Protein AF-A0A246U0H2-F1 (afdb_monomer_lite)

Secondary structure (DSSP, 8-state):
--GGGHHHHHHHHHHHHHHHTTSTT-HHHHHHHHHHHHHHHHHHHHTT------------

Radius of gyration: 12.47 Å; chains: 1; bounding box: 38×14×28 Å

Structure (mmCIF, N/CA/C/O backbone):
data_AF-A0A246U0H2-F1
#
_entry.id   AF-A0A246U0H2-F1
#
loop_
_atom_site.group_PDB
_atom_site.id
_atom_site.type_symbol
_atom_site.label_atom_id
_atom_site.label_alt_id
_atom_site.label_comp_id
_atom_site.label_asym_id
_atom_site.label_entity_id
_atom_site.label_seq_id
_atom_site.pdbx_PDB_ins_code
_atom_site.Cartn_x
_atom_site.Cartn_y
_atom_site.Cartn_z
_atom_site.occupancy
_atom_site.B_iso_or_equiv
_atom_site.auth_seq_id
_atom_site.auth_comp_id
_atom_site.auth_asym_id
_atom_site.auth_atom_id
_atom_site.pdbx_PDB_model_num
ATOM 1 N N . MET A 1 1 ? -16.837 2.531 -0.159 1.00 60.62 1 MET A N 1
ATOM 2 C CA . MET A 1 1 ? -16.619 1.080 -0.398 1.00 60.62 1 MET A CA 1
ATOM 3 C C . MET A 1 1 ? -17.335 0.281 0.679 1.00 60.62 1 MET A C 1
ATOM 5 O O . MET A 1 1 ? -17.592 0.841 1.734 1.00 60.62 1 MET A O 1
ATOM 9 N N . SER A 1 2 ? -17.680 -0.993 0.454 1.00 71.38 2 SER A N 1
ATOM 10 C CA . SER A 1 2 ? -18.087 -1.831 1.592 1.00 71.38 2 SER A CA 1
ATOM 11 C C . SER A 1 2 ? -16.865 -2.070 2.479 1.00 71.38 2 SER A C 1
ATOM 13 O O . SER A 1 2 ? -15.784 -2.321 1.949 1.00 71.38 2 SER A O 1
ATOM 15 N N . ALA A 1 3 ? -17.037 -2.019 3.801 1.00 68.88 3 ALA A N 1
ATOM 16 C CA . ALA A 1 3 ? -15.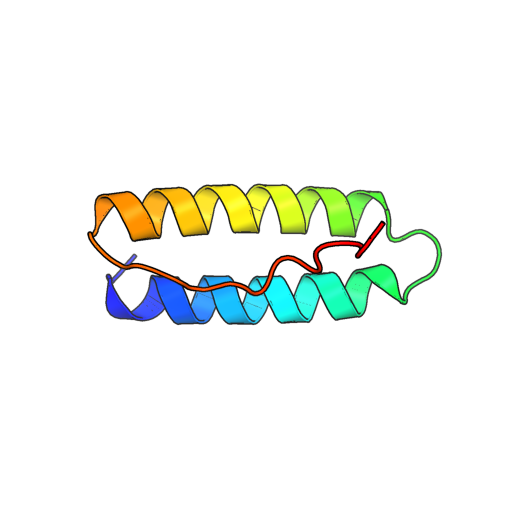970 -2.237 4.784 1.00 68.88 3 ALA A CA 1
ATOM 17 C C . ALA A 1 3 ? -15.145 -3.512 4.496 1.00 68.88 3 ALA A C 1
ATOM 19 O O . ALA A 1 3 ? -13.927 -3.527 4.608 1.00 68.88 3 ALA A O 1
ATOM 20 N N . THR A 1 4 ? -15.800 -4.559 3.987 1.00 74.56 4 THR A N 1
ATOM 21 C CA . THR A 1 4 ? -15.187 -5.838 3.590 1.00 74.56 4 THR A CA 1
ATOM 22 C C . THR A 1 4 ? -14.229 -5.773 2.397 1.00 74.56 4 THR A C 1
ATOM 24 O O . THR A 1 4 ? -13.416 -6.676 2.231 1.00 74.56 4 THR A O 1
ATOM 27 N N . LYS A 1 5 ? -14.312 -4.739 1.553 1.00 88.00 5 LYS A N 1
ATOM 28 C CA . LYS A 1 5 ? -13.469 -4.590 0.354 1.00 88.00 5 LYS A CA 1
ATOM 29 C C . LYS A 1 5 ? -12.209 -3.770 0.607 1.00 88.00 5 LYS A C 1
ATOM 31 O O . LYS A 1 5 ? -11.299 -3.822 -0.211 1.00 88.00 5 LYS A O 1
ATOM 36 N N . ILE A 1 6 ? -12.155 -3.010 1.703 1.00 90.44 6 ILE A N 1
ATOM 37 C CA . ILE A 1 6 ? -11.013 -2.138 2.005 1.00 90.44 6 ILE A CA 1
ATOM 38 C C . ILE A 1 6 ? -9.735 -2.963 2.250 1.00 90.44 6 ILE A C 1
ATOM 40 O O . ILE A 1 6 ? -8.744 -2.686 1.580 1.00 90.44 6 ILE A O 1
ATOM 44 N N . PRO A 1 7 ? -9.743 -4.039 3.066 1.00 91.19 7 PRO A N 1
ATOM 45 C CA . PRO A 1 7 ? -8.547 -4.871 3.242 1.00 91.19 7 PRO A CA 1
ATOM 46 C C . PRO A 1 7 ? -8.084 -5.548 1.948 1.00 91.19 7 PRO A C 1
ATOM 48 O O . PRO A 1 7 ? -6.891 -5.667 1.697 1.00 91.19 7 PRO A O 1
ATOM 51 N N . GLN A 1 8 ? -9.030 -5.967 1.103 1.00 92.12 8 GLN A N 1
ATOM 52 C CA . GLN A 1 8 ? -8.727 -6.594 -0.187 1.00 92.12 8 GLN A CA 1
ATOM 53 C C . GLN A 1 8 ? -8.061 -5.610 -1.150 1.00 92.12 8 GLN A C 1
ATOM 55 O O . GLN A 1 8 ? -7.142 -5.989 -1.870 1.00 92.12 8 GLN A O 1
ATOM 60 N N . LEU A 1 9 ? -8.519 -4.354 -1.153 1.00 94.19 9 LEU A N 1
ATOM 61 C CA . LEU A 1 9 ? -7.898 -3.289 -1.932 1.00 94.19 9 LEU A CA 1
ATOM 62 C C . LEU A 1 9 ? -6.476 -3.016 -1.443 1.00 94.19 9 LEU A C 1
ATOM 64 O O . LEU A 1 9 ? -5.566 -2.976 -2.261 1.00 94.19 9 LEU A O 1
ATOM 68 N N . ILE A 1 10 ? -6.288 -2.875 -0.129 1.00 94.56 10 ILE A N 1
ATOM 69 C CA . ILE A 1 10 ? -4.969 -2.635 0.463 1.00 94.56 10 ILE A CA 1
ATOM 70 C C . ILE A 1 10 ? -4.000 -3.757 0.082 1.00 94.56 10 ILE A C 1
ATOM 72 O O . ILE A 1 10 ? -2.940 -3.476 -0.462 1.00 94.56 10 ILE A O 1
ATOM 76 N N . PHE A 1 11 ? -4.399 -5.020 0.254 1.00 93.56 11 PHE A N 1
ATOM 77 C CA . PHE A 1 11 ? -3.580 -6.165 -0.149 1.00 93.56 11 PHE A CA 1
ATOM 78 C C . PHE A 1 11 ? -3.222 -6.132 -1.642 1.00 93.56 11 PHE A C 1
ATOM 80 O O . PHE A 1 11 ? -2.067 -6.326 -2.014 1.00 93.56 11 PHE A O 1
ATOM 87 N N . ALA A 1 12 ? -4.201 -5.862 -2.510 1.00 95.62 12 ALA A N 1
ATOM 88 C CA . ALA A 1 12 ? -3.963 -5.792 -3.948 1.00 95.62 12 ALA A CA 1
ATOM 89 C C . ALA A 1 12 ? -2.985 -4.667 -4.323 1.00 95.62 12 ALA A C 1
ATOM 91 O O . ALA A 1 12 ? -2.148 -4.859 -5.202 1.00 95.62 12 ALA A O 1
ATOM 92 N N . LEU A 1 13 ? -3.072 -3.515 -3.654 1.00 96.19 13 LEU A N 1
ATOM 93 C CA . LEU A 1 13 ? -2.154 -2.399 -3.858 1.00 96.19 13 LEU A CA 1
ATOM 94 C C . LEU A 1 13 ? -0.745 -2.712 -3.337 1.00 96.19 13 LEU A C 1
ATOM 96 O O . LEU A 1 13 ? 0.218 -2.381 -4.019 1.00 96.19 13 LEU A O 1
ATOM 100 N N . SER A 1 14 ? -0.607 -3.401 -2.199 1.00 94.94 14 SER A N 1
ATOM 101 C CA . SER A 1 14 ? 0.698 -3.847 -1.687 1.00 94.94 14 SER A CA 1
ATOM 102 C C . SER A 1 14 ? 1.404 -4.761 -2.691 1.00 94.94 14 SER A C 1
ATOM 104 O O . SER A 1 14 ? 2.545 -4.502 -3.060 1.00 94.94 14 SER A O 1
ATOM 106 N N . VAL A 1 15 ? 0.692 -5.757 -3.231 1.00 95.81 15 VAL A N 1
ATOM 107 C CA . VAL A 1 15 ? 1.232 -6.642 -4.277 1.00 95.81 15 VAL A CA 1
ATOM 108 C C . VAL A 1 15 ? 1.577 -5.857 -5.547 1.00 95.81 15 VAL A C 1
ATOM 110 O O . VAL A 1 15 ? 2.615 -6.094 -6.160 1.00 95.81 15 VAL A O 1
ATOM 113 N N . ALA A 1 16 ? 0.734 -4.902 -5.951 1.00 96.62 16 ALA A N 1
ATOM 114 C CA . ALA A 1 16 ? 1.018 -4.059 -7.110 1.00 96.62 16 ALA A CA 1
ATOM 115 C C . ALA A 1 16 ? 2.282 -3.204 -6.913 1.00 96.62 16 ALA A C 1
ATOM 117 O O . ALA A 1 16 ? 3.038 -3.033 -7.87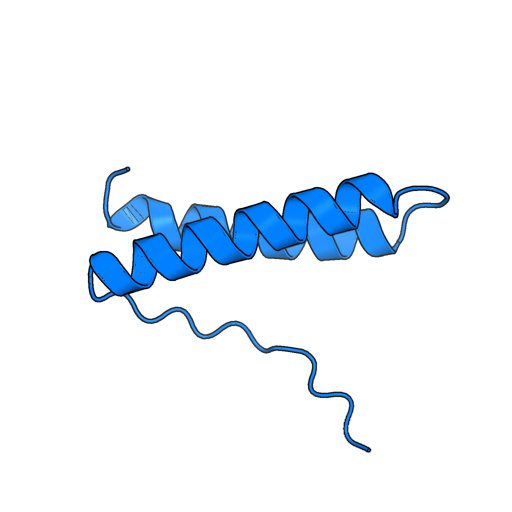0 1.00 96.62 16 ALA A O 1
ATOM 118 N N . ARG A 1 17 ? 2.532 -2.706 -5.693 1.00 96.62 17 ARG A N 1
ATOM 119 C CA . ARG A 1 17 ? 3.749 -1.959 -5.348 1.00 96.62 17 ARG A CA 1
ATOM 120 C C . ARG A 1 17 ? 4.987 -2.839 -5.499 1.00 96.62 17 ARG A C 1
ATOM 122 O O . ARG A 1 17 ? 5.879 -2.476 -6.256 1.00 96.62 17 ARG A O 1
ATOM 129 N N . GLU A 1 18 ? 4.983 -4.027 -4.890 1.00 95.62 18 GLU A N 1
ATOM 130 C CA . GLU A 1 18 ? 6.086 -4.999 -4.993 1.00 95.62 18 GLU A CA 1
ATOM 131 C C . GLU A 1 18 ? 6.387 -5.399 -6.445 1.00 95.62 18 GLU A C 1
ATOM 133 O O . GLU A 1 18 ? 7.533 -5.654 -6.816 1.00 95.62 18 GLU A O 1
ATOM 138 N N . MET A 1 19 ? 5.349 -5.494 -7.283 1.00 95.88 19 MET A N 1
ATOM 139 C CA . MET A 1 19 ? 5.515 -5.746 -8.713 1.00 95.88 19 MET A CA 1
ATOM 140 C C . MET A 1 19 ? 6.156 -4.545 -9.412 1.00 95.88 19 MET A C 1
ATOM 142 O O . MET A 1 19 ? 7.098 -4.729 -10.176 1.00 95.88 19 MET A O 1
ATOM 146 N N . ALA A 1 20 ? 5.670 -3.330 -9.145 1.00 95.19 20 ALA A N 1
ATOM 147 C CA . ALA A 1 20 ? 6.168 -2.106 -9.765 1.00 95.19 20 ALA A CA 1
ATOM 148 C C . ALA A 1 20 ? 7.624 -1.793 -9.379 1.00 95.19 20 ALA A C 1
ATOM 150 O O . ALA 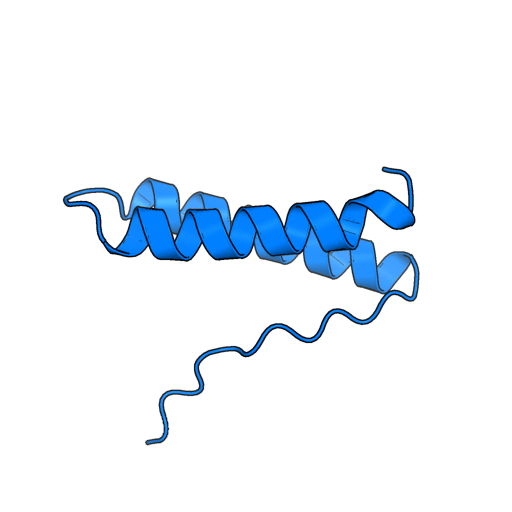A 1 20 ? 8.396 -1.383 -10.237 1.00 95.19 20 ALA A O 1
ATOM 151 N N . GLU A 1 21 ? 8.029 -2.051 -8.134 1.00 95.31 21 GLU A N 1
ATOM 152 C CA . GLU A 1 21 ? 9.407 -1.858 -7.648 1.00 95.31 21 GLU A CA 1
ATOM 153 C C . GLU A 1 21 ? 10.450 -2.698 -8.411 1.00 95.31 21 GLU A C 1
ATOM 155 O O . GLU A 1 21 ? 11.631 -2.355 -8.438 1.00 95.31 21 GLU A O 1
ATOM 160 N N . ARG A 1 22 ? 10.032 -3.797 -9.054 1.00 95.19 22 ARG A N 1
ATOM 161 C CA . ARG A 1 22 ? 10.915 -4.680 -9.839 1.00 95.19 22 ARG A CA 1
ATOM 162 C C . ARG A 1 22 ? 11.069 -4.243 -11.294 1.00 95.19 22 ARG A C 1
ATOM 164 O O . ARG A 1 22 ? 11.934 -4.773 -11.994 1.00 95.19 22 ARG A O 1
ATOM 171 N N . GLU A 1 23 ? 10.236 -3.317 -11.756 1.00 94.81 23 GLU A N 1
ATOM 172 C CA . GLU A 1 23 ? 10.219 -2.859 -13.141 1.00 94.81 23 GLU A CA 1
ATOM 173 C C . GLU A 1 23 ? 11.141 -1.650 -13.344 1.00 94.81 23 GLU A C 1
ATOM 175 O O . GLU A 1 23 ? 11.250 -0.754 -12.507 1.00 94.81 23 GLU A O 1
ATOM 180 N N . LEU A 1 24 ? 11.801 -1.596 -14.502 1.00 93.38 24 LEU A N 1
ATOM 181 C CA . LEU A 1 24 ? 12.631 -0.448 -14.871 1.00 93.38 24 LEU A CA 1
ATOM 182 C C . LEU A 1 24 ? 11.742 0.754 -15.219 1.00 93.38 24 LEU A C 1
ATOM 184 O O . LEU A 1 24 ? 10.815 0.626 -16.018 1.00 93.38 24 LEU A O 1
ATOM 188 N N . HIS A 1 25 ? 12.079 1.934 -14.691 1.00 94.00 25 HIS A N 1
ATOM 189 C CA . HIS A 1 25 ? 11.384 3.203 -14.959 1.00 94.00 25 HIS A CA 1
ATOM 190 C C . HIS A 1 25 ? 9.930 3.271 -14.455 1.00 94.00 25 HIS A C 1
ATOM 192 O O . HIS A 1 25 ? 9.086 3.954 -15.044 1.00 94.00 25 HIS A O 1
ATOM 198 N N . ALA A 1 26 ? 9.624 2.547 -13.378 1.00 95.50 26 ALA A N 1
ATOM 199 C CA . ALA A 1 26 ? 8.303 2.515 -12.756 1.00 95.50 26 ALA A CA 1
ATOM 200 C C . ALA A 1 26 ? 8.177 3.436 -11.525 1.00 95.50 26 ALA A C 1
ATOM 202 O O . ALA A 1 26 ? 7.200 3.334 -10.790 1.00 95.50 26 ALA A O 1
ATOM 203 N N . GLU A 1 27 ? 9.106 4.369 -11.295 1.00 96.56 27 GLU A N 1
ATOM 204 C CA . GLU A 1 27 ? 9.164 5.177 -10.066 1.00 96.56 27 GLU A CA 1
ATOM 205 C C . GLU A 1 27 ? 7.882 5.997 -9.844 1.00 96.56 27 GLU A C 1
ATOM 207 O O . GLU A 1 27 ? 7.368 6.086 -8.730 1.00 96.56 27 GLU A O 1
ATOM 212 N N . MET A 1 28 ? 7.315 6.555 -10.920 1.00 97.19 28 MET A N 1
ATOM 213 C CA . MET A 1 28 ? 6.032 7.266 -10.860 1.00 97.19 28 MET A CA 1
ATOM 214 C C . MET A 1 28 ? 4.871 6.327 -10.509 1.00 97.19 28 MET A C 1
ATOM 216 O O . MET A 1 28 ? 3.955 6.716 -9.791 1.00 97.19 28 MET A O 1
ATOM 220 N N . LEU A 1 29 ? 4.892 5.092 -11.017 1.00 96.75 29 LEU A N 1
ATOM 221 C CA . LEU 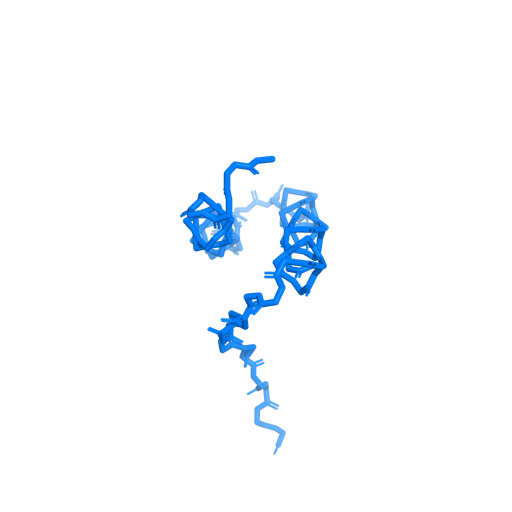A 1 29 ? 3.855 4.106 -10.725 1.00 96.75 29 LEU A CA 1
ATOM 222 C C . LEU A 1 29 ? 3.920 3.669 -9.257 1.00 96.75 29 LEU A C 1
ATOM 224 O O . LEU A 1 29 ? 2.878 3.614 -8.611 1.00 96.75 29 LEU A O 1
ATOM 228 N N . VAL A 1 30 ? 5.122 3.422 -8.727 1.00 96.88 30 VAL A N 1
ATOM 229 C CA . VAL A 1 30 ? 5.337 3.110 -7.304 1.00 96.88 30 VAL A CA 1
ATOM 230 C C . VAL A 1 30 ? 4.781 4.231 -6.423 1.00 96.88 30 VAL A C 1
ATOM 232 O O . VAL A 1 30 ? 3.942 3.958 -5.569 1.00 96.88 30 VAL A O 1
ATOM 235 N N . MET A 1 31 ? 5.137 5.489 -6.705 1.00 97.06 31 MET A N 1
ATOM 236 C CA . MET A 1 31 ? 4.647 6.655 -5.955 1.00 97.06 31 MET A CA 1
ATOM 237 C C . MET A 1 31 ? 3.112 6.734 -5.926 1.00 97.06 31 MET A C 1
ATOM 239 O O . MET A 1 31 ? 2.513 6.951 -4.875 1.00 97.06 31 MET A O 1
ATOM 243 N N . LEU A 1 32 ? 2.457 6.532 -7.073 1.00 98.25 32 LEU A N 1
ATOM 244 C CA . LEU A 1 32 ? 0.994 6.567 -7.158 1.00 98.25 32 LEU A CA 1
ATOM 245 C C . LEU A 1 32 ? 0.339 5.412 -6.383 1.00 98.25 32 LEU A C 1
ATOM 247 O O . LEU A 1 32 ? -0.735 5.585 -5.805 1.00 98.25 32 LEU A O 1
ATOM 251 N N . ILE A 1 33 ? 0.967 4.233 -6.361 1.00 97.69 33 ILE A N 1
ATOM 252 C CA . ILE A 1 33 ? 0.480 3.088 -5.584 1.00 97.69 33 ILE A CA 1
ATOM 253 C C . ILE A 1 33 ? 0.639 3.346 -4.081 1.00 97.69 33 ILE A C 1
ATOM 255 O O . ILE A 1 33 ? -0.268 3.020 -3.317 1.00 97.69 33 ILE A O 1
ATOM 259 N N . GLU A 1 34 ? 1.741 3.959 -3.650 1.00 96.75 34 GLU A N 1
ATOM 260 C CA . GLU A 1 34 ? 1.952 4.359 -2.254 1.00 96.75 34 GLU A CA 1
ATOM 261 C C . GLU A 1 34 ? 0.914 5.385 -1.781 1.00 96.75 34 GLU A C 1
ATOM 263 O O . GLU A 1 34 ? 0.360 5.248 -0.688 1.00 96.75 34 GLU A O 1
ATOM 268 N N . GLU A 1 35 ? 0.587 6.377 -2.614 1.00 97.50 35 GLU A N 1
ATOM 269 C CA . GLU A 1 35 ? -0.468 7.350 -2.311 1.00 97.50 35 GLU A CA 1
ATOM 270 C C . GLU A 1 35 ? -1.835 6.660 -2.172 1.00 97.50 35 GLU A C 1
ATOM 272 O O . GLU A 1 35 ? -2.549 6.873 -1.188 1.00 97.50 35 GLU A O 1
ATOM 277 N N . ALA A 1 36 ? -2.165 5.745 -3.090 1.00 96.81 36 ALA A N 1
ATOM 278 C CA . ALA A 1 36 ? -3.398 4.964 -3.021 1.00 96.81 36 ALA A CA 1
ATOM 279 C C . ALA A 1 36 ? -3.459 4.045 -1.785 1.00 96.81 36 ALA A C 1
ATOM 281 O O . ALA A 1 36 ? -4.524 3.894 -1.178 1.00 96.81 36 ALA A O 1
ATOM 282 N N . LEU A 1 37 ? -2.333 3.435 -1.393 1.00 95.81 37 LEU A N 1
ATOM 283 C CA . LEU A 1 37 ? -2.219 2.634 -0.169 1.00 95.81 37 LEU A CA 1
ATOM 284 C C . LEU A 1 37 ? -2.544 3.473 1.062 1.00 95.81 37 LEU A C 1
ATOM 286 O O . LEU A 1 37 ? -3.370 3.058 1.878 1.00 95.81 37 LEU A O 1
ATOM 290 N N . LYS A 1 38 ? -1.950 4.665 1.160 1.00 95.06 38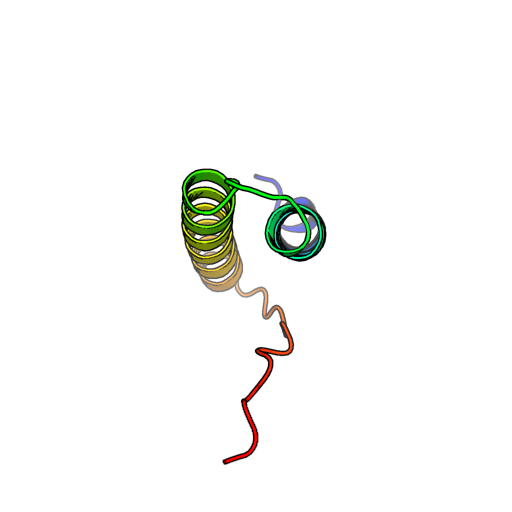 LYS A N 1
ATOM 291 C CA . LYS A 1 38 ? -2.189 5.593 2.263 1.00 95.06 38 LYS A CA 1
ATOM 292 C C . LYS A 1 38 ? -3.665 5.978 2.361 1.00 95.06 38 LYS A C 1
ATOM 294 O O . LYS A 1 38 ? -4.257 5.868 3.434 1.00 95.06 38 LYS A O 1
ATOM 299 N N . GLU A 1 39 ? -4.295 6.361 1.250 1.00 95.31 39 GLU A N 1
ATOM 300 C CA . GLU A 1 39 ? -5.724 6.705 1.246 1.00 95.31 39 GLU A CA 1
ATOM 301 C C . GLU A 1 39 ? -6.611 5.526 1.677 1.00 95.31 39 GLU A C 1
ATOM 303 O O . GLU A 1 39 ? -7.565 5.697 2.446 1.00 95.31 39 GLU A O 1
ATOM 308 N N . ALA A 1 40 ? -6.295 4.315 1.211 1.00 94.25 40 ALA A N 1
ATOM 309 C CA . ALA A 1 40 ? -7.045 3.115 1.555 1.00 94.25 40 ALA A CA 1
ATOM 310 C C . ALA A 1 40 ? -6.886 2.733 3.037 1.00 94.25 40 ALA A C 1
ATOM 312 O O . ALA A 1 40 ? -7.871 2.342 3.668 1.00 94.25 40 ALA A O 1
ATOM 313 N N . GLN A 1 41 ? -5.688 2.875 3.609 1.00 93.00 41 GLN A N 1
ATOM 314 C CA . GLN A 1 41 ? -5.425 2.677 5.039 1.00 93.00 41 GLN A CA 1
ATOM 315 C C . GLN A 1 41 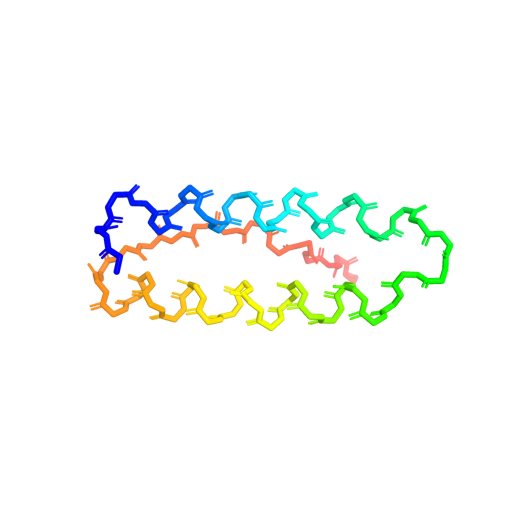? -6.150 3.716 5.905 1.00 93.00 41 GLN A C 1
ATOM 317 O O . GLN A 1 41 ? -6.759 3.361 6.916 1.00 93.00 41 GLN A O 1
ATOM 322 N N . GLU A 1 42 ? -6.144 4.989 5.504 1.00 93.31 42 GLU A N 1
ATOM 323 C CA . GLU A 1 42 ? -6.894 6.039 6.198 1.00 93.31 42 GLU A CA 1
ATOM 324 C C . GLU A 1 42 ? -8.404 5.756 6.179 1.00 93.31 42 GLU A C 1
ATOM 326 O O . GLU A 1 42 ? -9.089 5.933 7.190 1.00 93.31 42 GLU A O 1
ATOM 331 N N . GLU A 1 43 ? -8.938 5.271 5.054 1.00 93.69 43 GLU A N 1
ATOM 332 C CA . GLU A 1 43 ? -10.327 4.817 4.976 1.00 93.69 43 GLU A CA 1
ATOM 333 C C . GLU A 1 43 ? -10.561 3.581 5.855 1.00 93.69 43 GLU A C 1
ATOM 335 O O . GLU A 1 43 ? -11.553 3.539 6.575 1.00 93.69 43 GLU A O 1
ATOM 340 N N . ALA A 1 44 ? -9.655 2.601 5.883 1.00 92.12 44 ALA A N 1
ATOM 341 C CA . ALA A 1 44 ? -9.767 1.450 6.782 1.00 92.12 44 ALA A CA 1
ATOM 342 C C . ALA A 1 44 ? -9.895 1.892 8.248 1.00 92.12 44 ALA A C 1
ATOM 344 O O . ALA A 1 44 ? -10.816 1.461 8.951 1.00 92.12 44 ALA A O 1
ATOM 345 N N . LEU A 1 45 ? -9.042 2.828 8.675 1.00 91.44 45 LEU A N 1
ATOM 346 C CA . LEU A 1 45 ? -9.049 3.386 10.023 1.00 91.44 45 LEU A CA 1
ATOM 347 C C . LEU A 1 45 ? -10.373 4.094 10.346 1.00 91.44 45 LEU A C 1
ATOM 349 O O . LEU A 1 45 ? -10.925 3.891 11.429 1.00 91.44 45 LEU A O 1
ATOM 353 N N . ARG A 1 46 ? -10.936 4.864 9.401 1.00 91.75 46 ARG A N 1
ATOM 354 C CA . ARG A 1 46 ? -12.260 5.505 9.552 1.00 91.75 46 ARG A CA 1
ATOM 355 C C . ARG A 1 46 ? -13.389 4.496 9.782 1.00 91.75 46 ARG A C 1
ATOM 357 O O . ARG A 1 46 ? -14.380 4.833 10.427 1.00 91.75 46 ARG A O 1
ATOM 364 N N . HIS A 1 47 ? -13.239 3.268 9.288 1.00 90.25 47 HIS A N 1
ATOM 365 C CA . HIS A 1 47 ? -14.194 2.170 9.484 1.00 90.25 47 HIS A CA 1
ATOM 366 C C . HIS A 1 47 ? -13.836 1.258 10.669 1.00 90.25 47 HIS A C 1
ATOM 368 O O . HIS A 1 47 ? -14.507 0.249 10.882 1.00 90.25 47 HIS A O 1
ATOM 374 N N . GLY A 1 48 ? -12.805 1.596 11.453 1.00 91.00 48 GLY A N 1
ATOM 375 C CA . GLY A 1 48 ? -12.349 0.796 12.594 1.00 91.00 48 GLY A CA 1
ATOM 376 C C . GLY A 1 48 ? -11.655 -0.510 12.199 1.00 91.00 48 GLY A C 1
ATOM 377 O O . GLY A 1 48 ? -11.597 -1.439 13.003 1.00 91.00 48 GLY A O 1
ATOM 378 N N . ILE A 1 49 ? -11.156 -0.601 10.965 1.00 88.94 49 ILE A N 1
ATOM 379 C CA . ILE A 1 49 ? -10.429 -1.760 10.453 1.00 88.94 49 ILE A CA 1
ATOM 380 C C . ILE A 1 49 ? -8.931 -1.500 10.620 1.00 88.94 49 ILE A C 1
ATOM 382 O O . ILE A 1 49 ? -8.375 -0.612 9.979 1.00 88.94 49 ILE A O 1
ATOM 386 N N . LEU A 1 50 ? -8.277 -2.297 11.464 1.00 82.44 50 LEU A N 1
ATOM 387 C CA . LEU A 1 50 ? -6.819 -2.343 11.550 1.00 82.44 50 LEU A CA 1
ATOM 388 C C . LEU A 1 50 ? -6.288 -3.269 10.457 1.00 82.44 50 LEU A C 1
ATOM 390 O O . LEU A 1 50 ? -6.691 -4.430 10.377 1.00 82.44 50 LEU A O 1
ATOM 394 N N . VAL A 1 51 ? -5.396 -2.744 9.623 1.00 79.56 51 VAL A N 1
ATOM 395 C CA . VAL A 1 51 ? -4.663 -3.524 8.629 1.00 79.56 51 VAL A CA 1
ATOM 396 C C . VAL A 1 51 ? -3.196 -3.459 9.008 1.00 79.56 51 VAL A C 1
ATOM 398 O O . VAL A 1 51 ? -2.604 -2.385 8.977 1.00 79.56 51 VAL A O 1
ATOM 401 N N . ASP A 1 52 ? -2.654 -4.600 9.418 1.00 71.94 52 ASP A N 1
ATOM 402 C CA . ASP A 1 52 ? -1.231 -4.760 9.685 1.00 71.94 52 ASP A CA 1
ATOM 403 C C . ASP A 1 52 ? -0.551 -4.984 8.335 1.00 71.94 52 ASP A C 1
ATOM 405 O O . ASP A 1 52 ? -0.719 -6.034 7.710 1.00 71.94 52 ASP A O 1
ATOM 409 N N . ILE A 1 53 ? 0.094 -3.944 7.818 1.00 64.94 53 ILE A N 1
ATOM 410 C CA . ILE A 1 53 ? 0.997 -4.090 6.684 1.00 64.94 53 ILE A CA 1
ATOM 411 C C . ILE A 1 53 ? 2.377 -4.069 7.308 1.00 64.94 53 ILE A C 1
ATOM 413 O O . ILE A 1 53 ? 2.731 -3.072 7.935 1.00 64.94 53 ILE A O 1
ATOM 417 N N . GLU A 1 54 ? 3.122 -5.163 7.166 1.00 59.47 54 GLU A N 1
ATOM 418 C CA . GLU A 1 54 ? 4.547 -5.168 7.473 1.00 59.47 54 GLU A CA 1
ATOM 419 C C . GLU A 1 54 ? 5.192 -4.086 6.598 1.00 59.47 54 GLU A C 1
ATOM 421 O O . GLU A 1 54 ? 5.431 -4.273 5.406 1.00 59.47 54 GLU A O 1
ATOM 426 N N . GLU A 1 55 ? 5.393 -2.899 7.166 1.00 55.28 55 GLU A N 1
ATOM 427 C CA . GLU A 1 55 ? 6.370 -1.970 6.631 1.00 55.28 55 GLU A CA 1
ATOM 428 C C . GLU A 1 55 ? 7.700 -2.701 6.769 1.00 55.28 55 GLU A C 1
ATOM 430 O O . GLU A 1 55 ? 8.046 -3.137 7.870 1.00 55.28 55 GLU A O 1
ATOM 435 N N . GLU A 1 56 ? 8.412 -2.903 5.657 1.00 55.12 56 GLU A N 1
ATOM 436 C CA . GLU A 1 56 ? 9.803 -3.330 5.709 1.00 55.12 56 GLU A CA 1
ATOM 437 C C . GLU A 1 56 ? 10.552 -2.271 6.521 1.00 55.12 56 GLU A C 1
ATOM 439 O O . GLU A 1 56 ? 11.012 -1.254 6.009 1.00 55.12 56 GLU A O 1
ATOM 444 N N . THR A 1 57 ? 10.621 -2.469 7.836 1.00 45.66 57 THR A N 1
ATOM 445 C CA . THR A 1 57 ? 11.555 -1.750 8.674 1.00 45.66 57 THR A CA 1
ATOM 446 C C . THR A 1 57 ? 12.912 -2.176 8.163 1.00 45.66 57 THR A C 1
ATOM 448 O O . THR A 1 57 ? 13.337 -3.308 8.411 1.00 45.66 57 THR A O 1
ATOM 451 N N . GLU A 1 58 ? 13.576 -1.290 7.425 1.00 47.62 58 GLU A N 1
ATOM 452 C CA . GLU A 1 58 ? 15.015 -1.361 7.253 1.00 47.62 58 GLU A CA 1
ATOM 453 C C . GLU A 1 58 ? 15.602 -1.423 8.668 1.00 47.62 58 GLU A C 1
ATOM 455 O O . GLU A 1 58 ? 15.655 -0.427 9.393 1.00 47.62 58 GLU A O 1
ATOM 460 N N . LEU A 1 59 ? 15.940 -2.635 9.111 1.00 46.09 59 LEU A N 1
ATOM 461 C CA . LEU A 1 59 ? 16.703 -2.859 10.326 1.00 46.09 59 LEU A CA 1
ATOM 462 C C . LEU A 1 59 ? 18.056 -2.175 10.103 1.00 46.09 59 LEU A C 1
ATOM 464 O O . LEU A 1 59 ? 18.911 -2.714 9.400 1.00 46.09 59 LEU A O 1
ATOM 468 N N . GLN A 1 60 ? 18.188 -0.961 10.642 1.00 37.00 60 GLN A N 1
ATOM 469 C CA . GLN A 1 60 ? 19.449 -0.225 10.736 1.00 37.00 60 GLN A CA 1
ATOM 470 C C . GLN A 1 60 ? 20.444 -0.942 11.650 1.00 37.00 60 GLN A C 1
ATOM 472 O O . GLN A 1 60 ? 20.016 -1.462 12.709 1.00 37.00 60 GLN A O 1
#

Foldseek 3Di:
DPLVCLLVLLVVLVVVLVVLVPDPPSPVVNVVSVVVNVVSCVVNVVVVHDDDDPPPPPPD

pLDDT: mean 86.21, std 15.9, range [37.0, 98.25]

Sequence (60 aa):
MSATKIPQLIFALSVAREMAERELHAEMLVMLIEEALKEAQEEALRHGILVDIEEETELQ